Protein AF-A0A527DAQ8-F1 (afdb_monomer_lite)

Structure (mmCIF, N/CA/C/O backbone):
data_AF-A0A527DAQ8-F1
#
_entry.id   AF-A0A527DAQ8-F1
#
loop_
_atom_site.group_PDB
_atom_site.id
_atom_site.type_symbol
_atom_site.label_atom_id
_atom_site.label_alt_id
_atom_site.label_comp_id
_atom_site.label_asym_id
_atom_site.label_entity_id
_atom_site.label_seq_id
_atom_site.pdbx_PDB_ins_code
_atom_site.Cartn_x
_atom_site.Cartn_y
_atom_site.Cartn_z
_atom_site.occupancy
_atom_site.B_iso_or_equiv
_atom_site.auth_seq_id
_atom_site.auth_comp_id
_atom_site.auth_asym_id
_atom_site.auth_atom_id
_atom_site.pdbx_PDB_model_num
ATOM 1 N N . MET A 1 1 ? -0.057 -67.726 43.909 1.00 39.16 1 MET A N 1
ATOM 2 C CA . MET A 1 1 ? 0.987 -66.907 43.258 1.00 39.16 1 MET A CA 1
ATOM 3 C C . MET A 1 1 ? 0.301 -65.873 42.381 1.00 39.16 1 MET A C 1
ATOM 5 O O . MET A 1 1 ? -0.473 -66.240 41.511 1.00 39.16 1 MET A O 1
ATOM 9 N N . PHE A 1 2 ? 0.496 -64.602 42.725 1.00 47.06 2 PHE A N 1
ATOM 10 C CA . PHE A 1 2 ? -0.051 -63.405 42.081 1.00 47.06 2 PHE A CA 1
ATOM 11 C C . PHE A 1 2 ? 0.829 -62.979 40.907 1.00 47.06 2 PHE A C 1
ATOM 13 O O . PHE A 1 2 ? 2.039 -62.938 41.111 1.00 47.06 2 PHE A O 1
ATOM 20 N N . THR A 1 3 ? 0.259 -62.585 39.758 1.00 48.28 3 THR A N 1
ATOM 21 C CA . THR A 1 3 ? 0.770 -61.517 38.850 1.00 48.28 3 THR A CA 1
ATOM 22 C C . THR A 1 3 ? -0.192 -61.296 37.659 1.00 48.28 3 THR A C 1
ATOM 24 O O . THR A 1 3 ? -1.054 -62.141 37.427 1.00 48.28 3 THR A O 1
ATOM 27 N N . PRO A 1 4 ? -0.192 -60.122 36.991 1.00 49.72 4 PRO A N 1
ATOM 28 C CA . PRO A 1 4 ? -1.373 -59.263 36.950 1.00 49.72 4 PRO A CA 1
ATOM 29 C C . PRO A 1 4 ? -1.952 -59.053 35.539 1.00 49.72 4 PRO A C 1
ATOM 31 O O . PRO A 1 4 ? -1.272 -59.173 34.523 1.00 49.72 4 PRO A O 1
ATOM 34 N N . ARG A 1 5 ? -3.236 -58.675 35.486 1.00 54.19 5 ARG A N 1
ATOM 35 C CA . ARG A 1 5 ? -3.898 -58.160 34.280 1.00 54.19 5 ARG A CA 1
ATOM 36 C C . ARG A 1 5 ? -3.325 -56.781 33.932 1.00 54.19 5 ARG A C 1
ATOM 38 O O . ARG A 1 5 ? -3.537 -55.830 34.679 1.00 54.19 5 ARG A O 1
ATOM 45 N N . PHE A 1 6 ? -2.642 -56.670 32.795 1.00 50.34 6 PHE A N 1
ATOM 46 C CA . PHE A 1 6 ? -2.259 -55.387 32.208 1.00 50.34 6 PHE A CA 1
ATOM 47 C C . PHE A 1 6 ? -3.506 -54.686 31.655 1.00 50.34 6 PHE A C 1
ATOM 49 O O . PHE A 1 6 ? -4.054 -55.084 30.630 1.00 50.34 6 PHE A O 1
ATOM 56 N N . ALA A 1 7 ? -3.974 -53.658 32.360 1.00 51.97 7 ALA A N 1
ATOM 57 C CA . ALA A 1 7 ? -4.971 -52.724 31.857 1.00 51.97 7 ALA A CA 1
ATOM 58 C C . ALA A 1 7 ? -4.249 -51.614 31.076 1.00 51.97 7 ALA A C 1
ATOM 60 O O . ALA A 1 7 ? -3.628 -50.733 31.668 1.00 51.97 7 ALA A O 1
ATOM 61 N N . SER A 1 8 ? -4.299 -51.671 29.746 1.00 52.94 8 SER A N 1
ATOM 62 C CA . SER A 1 8 ? -3.810 -50.595 28.881 1.00 52.94 8 SER A CA 1
ATOM 63 C C . SER A 1 8 ? -4.834 -49.459 28.836 1.00 52.94 8 SER A C 1
ATOM 65 O O . SER A 1 8 ? -5.855 -49.555 28.160 1.00 52.94 8 SER A O 1
ATOM 67 N N . LEU A 1 9 ? -4.558 -48.374 29.560 1.00 51.88 9 LEU A N 1
ATOM 68 C CA . LEU A 1 9 ? -5.246 -47.091 29.413 1.00 51.88 9 LEU A CA 1
ATOM 69 C C . LEU A 1 9 ? -4.669 -46.358 28.195 1.00 51.88 9 LEU A C 1
ATOM 71 O O . LEU A 1 9 ? -3.565 -45.822 28.249 1.00 51.88 9 LEU A O 1
ATOM 75 N N . VAL A 1 10 ? -5.416 -46.338 27.091 1.00 55.12 10 VAL A N 1
ATOM 76 C CA . VAL A 1 10 ? -5.118 -45.480 25.937 1.00 55.12 10 VAL A CA 1
ATOM 77 C C . VAL A 1 10 ? -5.700 -44.097 26.227 1.00 55.12 10 VAL A C 1
ATOM 79 O O . VAL A 1 10 ? -6.903 -43.879 26.102 1.00 55.12 10 VAL A O 1
ATOM 82 N N . VAL A 1 11 ? -4.851 -43.159 26.645 1.00 57.59 11 VAL A N 1
ATOM 83 C CA . VAL A 1 11 ? -5.200 -41.733 26.697 1.00 57.59 11 VAL A CA 1
ATOM 84 C C . VAL A 1 11 ? -5.122 -41.190 25.272 1.00 57.59 11 VAL A C 1
ATOM 86 O O . VAL A 1 11 ? -4.038 -40.992 24.730 1.00 57.59 11 VAL A O 1
ATOM 89 N N . ALA A 1 12 ? -6.280 -40.981 24.648 1.00 59.69 12 ALA A N 1
ATOM 90 C CA . ALA A 1 12 ? -6.391 -40.297 23.366 1.00 59.69 12 ALA A CA 1
ATOM 91 C C . ALA A 1 12 ? -6.294 -38.778 23.586 1.00 59.69 12 ALA A C 1
ATOM 93 O O . ALA A 1 12 ? -7.289 -38.099 23.835 1.00 59.69 12 ALA A O 1
ATOM 94 N N . SER A 1 13 ? -5.083 -38.232 23.517 1.00 59.19 13 SER A N 1
ATOM 95 C CA . SER A 1 13 ? -4.843 -36.790 23.482 1.00 59.19 13 SER A CA 1
ATOM 96 C C . SER A 1 13 ? -5.151 -36.250 22.080 1.00 59.19 13 SER A C 1
ATOM 98 O O . SER A 1 13 ? -4.326 -36.312 21.172 1.00 59.19 13 SER A O 1
ATOM 100 N N . SER A 1 14 ? -6.362 -35.718 21.891 1.00 58.81 14 SER A N 1
ATOM 101 C CA . SER A 1 14 ? -6.711 -34.943 20.692 1.00 58.81 14 SER A CA 1
ATOM 102 C C . SER A 1 14 ? -6.015 -33.585 20.744 1.00 58.81 14 SER A C 1
ATOM 104 O O . SER A 1 14 ? -6.428 -32.689 21.478 1.00 58.81 14 SER A O 1
ATOM 106 N N . ILE A 1 15 ? -4.938 -33.435 19.977 1.00 64.19 15 ILE A N 1
ATOM 107 C CA . ILE A 1 15 ? -4.267 -32.151 19.780 1.00 64.19 15 ILE A CA 1
ATOM 108 C C . ILE A 1 15 ? -5.051 -31.404 18.697 1.00 64.19 15 ILE A C 1
ATOM 110 O O . ILE A 1 15 ? -4.836 -31.613 17.506 1.00 64.19 15 ILE A O 1
ATOM 114 N N . CYS A 1 16 ? -5.993 -30.552 19.103 1.00 50.91 16 CYS A N 1
ATOM 115 C CA . CYS A 1 16 ? -6.619 -29.586 18.201 1.00 50.91 16 CYS A CA 1
ATOM 116 C C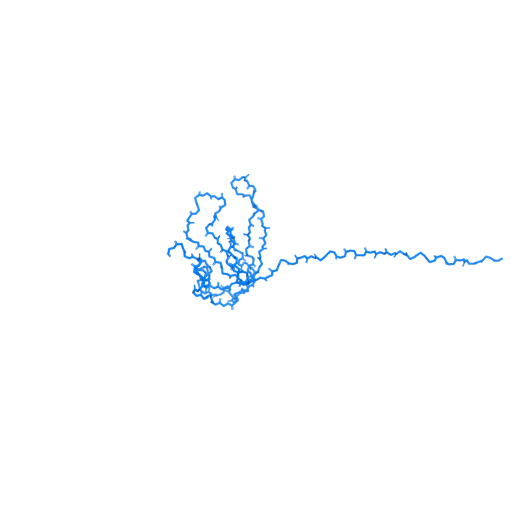 . CYS A 1 16 ? -5.584 -28.522 17.816 1.00 50.91 16 CYS A C 1
ATOM 118 O O . CYS A 1 16 ? -5.446 -27.499 18.486 1.00 50.91 16 CYS A O 1
ATOM 120 N N . THR A 1 17 ? -4.841 -28.753 16.736 1.00 58.19 17 THR A N 1
ATOM 121 C CA . THR A 1 17 ? -4.058 -27.706 16.080 1.00 58.19 17 THR A CA 1
ATOM 122 C C . THR A 1 17 ? -5.018 -26.805 15.304 1.00 58.19 17 THR A C 1
ATOM 124 O O . THR A 1 17 ? -5.430 -27.107 14.187 1.00 58.19 17 THR A O 1
ATOM 127 N N . LEU A 1 18 ? -5.423 -25.689 15.911 1.00 57.19 18 LEU A N 1
ATOM 128 C CA . LEU A 1 18 ? -6.109 -24.624 15.178 1.00 57.19 18 LEU A CA 1
ATOM 129 C C . LEU A 1 18 ? -5.147 -24.091 14.101 1.00 57.19 18 LEU A C 1
ATOM 131 O O . LEU A 1 18 ? -4.019 -23.723 14.447 1.00 57.19 18 LEU A O 1
ATOM 135 N N . PRO A 1 19 ? -5.538 -24.037 12.814 1.00 51.19 19 PRO A N 1
ATOM 136 C CA . PRO A 1 19 ? -4.711 -23.402 11.805 1.00 51.19 19 PRO A CA 1
ATOM 137 C C . PRO A 1 19 ? -4.632 -21.912 12.141 1.00 51.19 19 PRO A C 1
ATOM 139 O O . PRO A 1 19 ? -5.632 -21.196 12.113 1.00 51.19 19 PRO A O 1
ATOM 142 N N . ALA A 1 20 ? -3.437 -21.443 12.497 1.00 55.94 20 ALA A N 1
ATOM 143 C CA . ALA A 1 20 ? -3.158 -20.020 12.546 1.00 55.94 20 ALA A CA 1
ATOM 144 C C . ALA A 1 20 ? -3.328 -19.491 11.118 1.00 55.94 20 ALA A C 1
ATOM 146 O O . ALA A 1 20 ? -2.517 -19.794 10.242 1.00 55.94 20 ALA A O 1
ATOM 147 N N . PHE A 1 21 ? -4.413 -18.758 10.864 1.00 52.75 21 PHE A N 1
ATOM 148 C CA . PHE A 1 21 ? -4.602 -18.044 9.609 1.00 52.75 21 PHE A CA 1
ATOM 149 C C . PHE A 1 21 ? -3.479 -17.012 9.497 1.00 52.75 21 PHE A C 1
ATOM 151 O O . PHE A 1 21 ? -3.564 -15.916 10.048 1.00 52.75 21 PHE A O 1
ATOM 158 N N . ALA A 1 22 ? -2.387 -17.385 8.830 1.00 59.25 22 ALA A N 1
ATOM 159 C CA . ALA A 1 22 ? -1.386 -16.430 8.402 1.00 59.25 22 ALA A CA 1
ATOM 160 C C . ALA A 1 22 ? -2.112 -15.380 7.554 1.00 59.25 22 ALA A C 1
ATOM 162 O O . ALA A 1 22 ? -2.849 -15.740 6.632 1.00 59.25 22 ALA A O 1
ATOM 163 N N . ALA A 1 23 ? -1.954 -14.098 7.893 1.00 67.31 23 ALA A N 1
ATOM 164 C CA . ALA A 1 23 ? -2.518 -13.019 7.096 1.00 67.31 23 ALA A CA 1
ATOM 165 C C . ALA A 1 23 ? -2.037 -13.202 5.651 1.00 67.31 23 ALA A C 1
ATOM 167 O O . ALA A 1 23 ? -0.831 -13.191 5.396 1.00 67.31 23 ALA A O 1
ATOM 168 N N . ALA A 1 24 ? -2.974 -13.457 4.735 1.00 84.38 24 ALA A N 1
ATOM 169 C CA . ALA A 1 24 ? -2.633 -13.805 3.367 1.00 84.38 24 ALA A CA 1
ATOM 170 C C . ALA A 1 24 ? -1.851 -12.650 2.737 1.00 84.38 24 ALA A C 1
ATOM 172 O O . ALA A 1 24 ? -2.302 -11.499 2.739 1.00 84.38 24 ALA A O 1
ATOM 173 N N . GLU A 1 25 ? -0.658 -12.951 2.227 1.00 92.25 25 GLU A N 1
ATOM 174 C CA . GLU A 1 25 ? 0.075 -11.963 1.455 1.00 92.25 25 GLU A CA 1
ATOM 175 C C . GLU A 1 25 ? -0.627 -11.722 0.117 1.00 92.25 25 GLU A C 1
ATOM 177 O O . GLU A 1 25 ? -1.049 -12.664 -0.554 1.00 92.25 25 GLU A O 1
ATOM 182 N N . SER A 1 26 ? -0.680 -10.463 -0.303 1.00 95.44 26 SER A N 1
ATOM 183 C CA . SER A 1 26 ? -1.066 -10.078 -1.661 1.00 95.44 26 SER A CA 1
ATOM 184 C C . SER A 1 26 ? -0.118 -9.001 -2.193 1.00 95.44 26 SER A C 1
ATOM 186 O O . SER A 1 26 ? 0.842 -8.598 -1.528 1.00 95.44 26 SER A O 1
ATOM 188 N N . SER A 1 27 ? -0.358 -8.571 -3.427 1.00 96.62 27 SER A N 1
ATOM 189 C CA . SER A 1 27 ? 0.321 -7.441 -4.052 1.00 96.62 27 SER A CA 1
ATOM 190 C C . SER A 1 27 ? -0.595 -6.229 -4.049 1.00 96.62 27 SER A C 1
ATOM 192 O O . SER A 1 27 ? -1.744 -6.320 -4.472 1.00 96.62 27 SER A O 1
ATOM 194 N N . TYR A 1 28 ? -0.066 -5.095 -3.611 1.00 96.56 28 TYR A N 1
ATOM 195 C CA . TYR A 1 28 ? -0.821 -3.876 -3.401 1.00 96.56 28 TYR A CA 1
ATOM 196 C C . TYR A 1 28 ? -0.185 -2.698 -4.128 1.00 96.56 28 TYR A C 1
ATOM 198 O O . TYR A 1 28 ? 1.040 -2.594 -4.224 1.00 96.56 28 TYR A O 1
ATOM 206 N N . VAL A 1 29 ? -1.028 -1.778 -4.585 1.00 95.75 29 VAL A N 1
ATOM 207 C CA . VAL A 1 29 ? -0.621 -0.407 -4.895 1.00 95.75 29 VAL A CA 1
ATOM 208 C C . VAL A 1 29 ? -1.129 0.470 -3.767 1.00 95.75 29 VAL A C 1
ATOM 210 O O . VAL A 1 29 ? -2.333 0.565 -3.552 1.00 95.75 29 VAL A O 1
ATOM 213 N N . TYR A 1 30 ? -0.199 1.053 -3.019 1.00 93.62 30 TYR A N 1
ATOM 214 C CA . TYR A 1 30 ? -0.500 1.994 -1.950 1.00 93.62 30 TYR A CA 1
ATOM 215 C C . TYR A 1 30 ? -0.540 3.412 -2.519 1.00 93.62 30 TYR A C 1
ATOM 217 O O . TYR A 1 30 ? 0.263 3.746 -3.385 1.00 93.62 30 TYR A O 1
ATOM 225 N N . CYS A 1 31 ? -1.458 4.238 -2.034 1.00 90.12 31 CYS A N 1
ATOM 226 C CA . CYS A 1 31 ? -1.554 5.637 -2.423 1.00 90.12 31 CYS A CA 1
ATOM 227 C C . CYS A 1 31 ? -1.831 6.511 -1.206 1.00 90.12 31 CYS A C 1
ATOM 229 O O . CYS A 1 31 ? -2.635 6.152 -0.342 1.00 90.12 31 CYS A O 1
ATOM 231 N N . ASP A 1 32 ? -1.248 7.699 -1.214 1.00 87.25 32 ASP A N 1
ATOM 232 C CA . ASP A 1 32 ? -1.659 8.840 -0.407 1.00 87.25 32 ASP A CA 1
ATOM 233 C C . ASP A 1 32 ? -2.216 9.897 -1.363 1.00 87.25 32 ASP A C 1
ATOM 235 O O . ASP A 1 32 ? -1.572 10.283 -2.339 1.00 87.25 32 ASP A O 1
ATOM 239 N N . ASN A 1 33 ? -3.453 10.328 -1.124 1.00 73.44 33 ASN A N 1
ATOM 240 C CA . ASN A 1 33 ? -4.127 11.300 -1.980 1.00 73.44 33 ASN A CA 1
ATOM 241 C C . ASN A 1 33 ? -3.669 12.757 -1.739 1.00 73.44 33 ASN A C 1
ATOM 243 O O . ASN A 1 33 ? -4.258 13.680 -2.310 1.00 73.44 33 ASN A O 1
ATOM 247 N N . GLY A 1 34 ? -2.668 12.983 -0.880 1.00 70.38 34 GLY A N 1
ATOM 248 C CA . GLY A 1 34 ? -2.056 14.278 -0.583 1.00 70.38 34 GLY A CA 1
ATOM 249 C C . GLY A 1 34 ? -2.923 15.210 0.267 1.00 70.38 34 GLY A C 1
ATOM 250 O O . GLY A 1 34 ? -2.549 16.362 0.511 1.00 70.38 34 GLY A O 1
ATOM 251 N N . VAL A 1 35 ? -4.094 14.755 0.725 1.00 72.38 35 VAL A N 1
ATOM 252 C CA . VAL A 1 35 ? -5.002 15.580 1.527 1.00 72.38 35 VAL A CA 1
ATOM 253 C C . VAL A 1 35 ? -4.475 15.653 2.951 1.00 72.38 35 VAL A C 1
ATOM 255 O O . VAL A 1 35 ? -4.434 14.650 3.671 1.00 72.38 35 VAL A O 1
ATOM 258 N N . ARG A 1 36 ? -4.108 16.866 3.384 1.00 73.94 36 ARG A N 1
ATOM 259 C CA . ARG A 1 36 ? -3.667 17.095 4.762 1.00 73.94 36 ARG A CA 1
ATOM 260 C C . ARG A 1 36 ? -4.785 16.718 5.726 1.00 73.94 36 ARG A C 1
ATOM 262 O O . ARG A 1 36 ? -5.924 17.168 5.607 1.00 73.94 36 ARG A O 1
ATOM 269 N N . CYS A 1 37 ? -4.437 15.895 6.701 1.00 76.00 37 CYS A N 1
ATOM 270 C CA . CYS A 1 37 ? -5.369 15.433 7.708 1.00 76.00 37 CYS A CA 1
ATOM 271 C C . CYS A 1 37 ? -5.777 16.576 8.641 1.00 76.00 37 CYS A C 1
ATOM 273 O O . CYS A 1 37 ? -4.950 17.092 9.389 1.00 76.00 37 CYS A O 1
ATOM 275 N N . PHE A 1 38 ? -7.054 16.962 8.606 1.00 74.50 38 PHE A N 1
ATOM 276 C CA . PHE A 1 38 ? -7.598 17.952 9.539 1.00 74.50 38 PHE A CA 1
ATOM 277 C C . PHE A 1 38 ? -8.031 17.316 10.867 1.00 74.50 38 PHE A C 1
ATOM 279 O O . PHE A 1 38 ? -7.883 17.909 11.932 1.00 74.50 38 PHE A O 1
ATOM 286 N N . LYS A 1 39 ? -8.556 16.086 10.812 1.00 77.50 39 LYS A N 1
ATOM 287 C CA . LYS A 1 39 ? -9.003 15.323 11.979 1.00 77.50 39 LYS A CA 1
ATOM 288 C C . LYS A 1 39 ? -8.723 13.844 11.761 1.00 77.50 39 LYS A C 1
ATOM 290 O O . LYS A 1 39 ? -9.089 13.294 10.727 1.00 77.50 39 LYS A O 1
ATOM 295 N N . ALA A 1 40 ? -8.086 13.215 12.739 1.00 73.50 40 ALA A N 1
ATOM 296 C CA . ALA A 1 40 ? -7.774 11.797 12.685 1.00 73.50 40 ALA A CA 1
ATOM 297 C C . ALA A 1 40 ? -8.993 10.913 13.051 1.00 73.50 40 ALA A C 1
ATOM 299 O O . ALA A 1 40 ? -9.867 11.382 13.793 1.00 73.50 40 ALA A O 1
ATOM 300 N N . PRO A 1 41 ? -9.053 9.648 12.584 1.00 73.00 41 PRO A N 1
ATOM 301 C CA . PRO A 1 41 ? -8.080 8.972 11.714 1.00 73.00 41 PRO A CA 1
ATOM 302 C C . PRO A 1 41 ? -8.103 9.522 10.280 1.00 73.00 41 PRO A C 1
ATOM 304 O O . PRO A 1 41 ? -9.163 9.833 9.748 1.00 73.00 41 PRO A O 1
ATOM 307 N N . CYS A 1 42 ? -6.926 9.675 9.672 1.00 71.62 42 CYS A N 1
ATOM 308 C CA . CYS A 1 42 ? -6.757 10.322 8.371 1.00 71.62 42 CYS A CA 1
ATOM 309 C C . CYS A 1 42 ? -7.143 9.351 7.240 1.00 71.62 42 CYS A C 1
ATOM 311 O O . CYS A 1 42 ? -6.426 8.375 7.022 1.00 71.62 42 CYS A O 1
ATOM 313 N N . PRO A 1 43 ? -8.242 9.576 6.498 1.00 66.44 43 PRO A N 1
ATOM 314 C CA . PRO A 1 43 ? -8.704 8.638 5.473 1.00 66.44 43 PRO A CA 1
ATOM 315 C C . PRO A 1 43 ? -7.969 8.797 4.131 1.00 66.44 43 PRO A C 1
ATOM 317 O O . PRO A 1 43 ? -8.353 8.165 3.152 1.00 66.44 43 PRO A O 1
ATOM 320 N N . SER A 1 44 ? -6.955 9.664 4.081 1.00 78.50 44 SER A N 1
ATOM 321 C CA . SER A 1 44 ? -6.223 10.085 2.882 1.00 78.50 44 SER A CA 1
ATOM 322 C C . SER A 1 44 ? -5.506 8.943 2.153 1.00 78.50 44 SER A C 1
ATOM 324 O O . SER A 1 44 ? -5.251 9.023 0.953 1.00 78.50 44 SER A O 1
ATOM 326 N N . ASN A 1 45 ? -5.236 7.8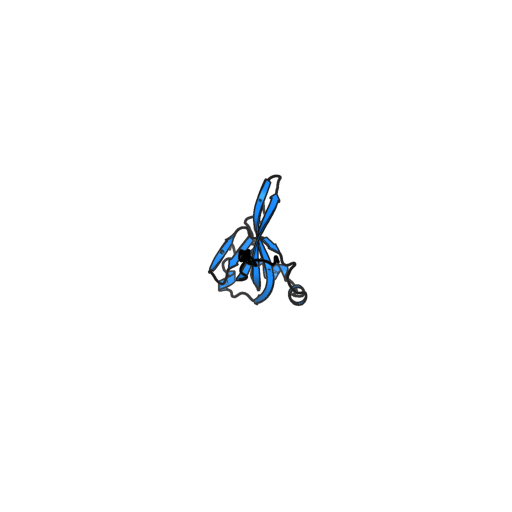49 2.865 1.00 88.69 45 ASN A N 1
ATOM 327 C CA . ASN A 1 45 ? -4.421 6.759 2.355 1.00 88.69 45 ASN A CA 1
ATOM 328 C C . ASN A 1 45 ? -5.278 5.553 1.982 1.00 88.69 45 ASN A C 1
ATOM 330 O O . ASN A 1 45 ? -6.276 5.243 2.640 1.00 88.69 45 ASN A O 1
ATOM 334 N N . SER A 1 46 ? -4.879 4.846 0.931 1.00 91.56 46 SER A N 1
ATOM 335 C CA . SER A 1 46 ? -5.558 3.633 0.486 1.00 91.56 46 SER A CA 1
ATOM 336 C C . SER A 1 46 ? -4.589 2.614 -0.102 1.00 91.56 46 SER A C 1
ATOM 338 O O . SER A 1 46 ? -3.474 2.961 -0.482 1.00 91.56 46 SER A O 1
ATOM 340 N N . ALA A 1 47 ? -5.019 1.357 -0.174 1.00 94.31 47 ALA A N 1
ATOM 341 C CA . ALA A 1 47 ? -4.320 0.317 -0.914 1.00 94.31 47 ALA A CA 1
ATOM 342 C C . ALA A 1 47 ? -5.285 -0.440 -1.824 1.00 94.31 47 ALA A C 1
ATOM 344 O O . ALA A 1 47 ? -6.292 -0.972 -1.356 1.00 94.31 47 ALA A O 1
ATOM 345 N N . LEU A 1 48 ? -4.953 -0.517 -3.109 1.00 95.44 48 LEU A N 1
ATOM 346 C CA . LEU A 1 48 ? -5.581 -1.430 -4.056 1.00 95.44 48 LEU A CA 1
ATOM 347 C C . LEU A 1 48 ? -4.919 -2.798 -3.949 1.00 95.44 48 LEU A C 1
ATOM 349 O O . LEU A 1 48 ? -3.730 -2.924 -4.232 1.00 95.44 48 LEU A O 1
ATOM 353 N N . ASP A 1 49 ? -5.695 -3.816 -3.606 1.00 96.19 49 ASP A N 1
ATOM 354 C CA . ASP A 1 49 ? -5.292 -5.212 -3.733 1.00 96.19 49 ASP A CA 1
ATOM 355 C C . ASP A 1 49 ? -5.396 -5.649 -5.200 1.00 96.19 49 ASP A C 1
ATOM 357 O O . ASP A 1 49 ? -6.480 -5.664 -5.782 1.00 96.19 49 ASP A O 1
ATOM 361 N N . LEU A 1 50 ? -4.269 -6.016 -5.808 1.00 95.81 50 LEU A N 1
ATOM 362 C CA . LEU A 1 50 ? -4.214 -6.417 -7.214 1.00 95.81 50 LEU A CA 1
ATOM 363 C C . LEU A 1 50 ? -4.809 -7.806 -7.471 1.00 95.81 50 LEU A C 1
ATOM 365 O O . LEU A 1 50 ? -5.134 -8.110 -8.617 1.00 95.81 50 LEU A O 1
ATOM 369 N N . ALA A 1 51 ? -4.945 -8.647 -6.442 1.00 95.12 51 ALA A N 1
ATOM 370 C CA . ALA A 1 51 ? -5.555 -9.965 -6.588 1.00 95.12 51 ALA A CA 1
ATOM 371 C C . ALA A 1 51 ? -7.084 -9.874 -6.667 1.00 95.12 51 ALA A C 1
ATOM 373 O O . ALA A 1 51 ? -7.707 -10.596 -7.443 1.00 95.12 51 ALA A O 1
ATOM 374 N N . THR A 1 52 ? -7.686 -8.981 -5.877 1.00 94.50 52 THR A N 1
ATOM 375 C CA . THR A 1 52 ? -9.149 -8.859 -5.763 1.00 94.50 52 THR A CA 1
ATOM 376 C C . THR A 1 52 ? -9.725 -7.627 -6.461 1.00 94.50 52 THR A C 1
ATOM 378 O O . THR A 1 52 ? -10.927 -7.569 -6.701 1.00 94.50 52 THR A O 1
ATOM 381 N N . GLY A 1 53 ? -8.896 -6.631 -6.784 1.00 94.19 53 GLY A N 1
ATOM 382 C CA . GLY A 1 53 ? -9.340 -5.329 -7.286 1.00 94.19 53 GLY A CA 1
ATOM 383 C C . GLY A 1 53 ? -9.954 -4.424 -6.210 1.00 94.19 53 GLY A C 1
ATOM 384 O O . GLY A 1 53 ? -10.501 -3.369 -6.534 1.00 94.19 53 GLY A O 1
ATOM 385 N N . THR A 1 54 ? -9.886 -4.815 -4.935 1.00 93.94 54 THR A N 1
ATOM 386 C CA . THR A 1 54 ? -10.512 -4.085 -3.825 1.00 93.94 54 THR A CA 1
ATOM 387 C C . THR A 1 54 ? -9.644 -2.914 -3.376 1.00 93.94 54 THR A C 1
ATOM 389 O O . THR A 1 54 ? -8.449 -3.082 -3.144 1.00 93.94 54 THR A O 1
ATOM 392 N N . ILE A 1 55 ? -10.249 -1.739 -3.179 1.00 92.62 55 ILE A N 1
ATOM 393 C CA . ILE A 1 55 ? -9.579 -0.576 -2.579 1.00 92.62 55 ILE A CA 1
ATOM 394 C C . ILE A 1 55 ? -9.897 -0.518 -1.084 1.00 92.62 55 ILE A C 1
ATOM 396 O O . ILE A 1 55 ? -11.040 -0.292 -0.683 1.00 92.62 55 ILE A O 1
ATOM 400 N N . ILE A 1 56 ? -8.865 -0.661 -0.261 1.00 92.38 56 ILE A N 1
ATOM 401 C CA . ILE A 1 56 ? -8.927 -0.559 1.197 1.00 92.38 56 ILE A CA 1
ATOM 402 C C . ILE A 1 56 ? -8.596 0.882 1.586 1.00 92.38 56 ILE A C 1
ATOM 404 O O . ILE A 1 56 ? -7.496 1.357 1.316 1.00 92.38 56 ILE A O 1
ATOM 408 N N . LYS A 1 57 ? -9.540 1.597 2.206 1.00 89.88 57 LYS A N 1
ATOM 409 C CA . LYS A 1 57 ? -9.371 3.004 2.619 1.00 89.88 57 LYS A CA 1
ATOM 410 C C . LYS A 1 57 ? -8.849 3.124 4.052 1.00 89.88 57 LYS A C 1
ATOM 412 O O . LYS A 1 57 ? -9.078 2.239 4.871 1.00 89.88 57 LYS A O 1
ATOM 417 N N . GLY A 1 58 ? -8.206 4.250 4.362 1.00 88.56 58 GLY A N 1
ATOM 418 C CA . GLY A 1 58 ? -7.657 4.535 5.691 1.00 88.56 58 GLY A CA 1
ATOM 419 C C . GLY A 1 58 ? -6.501 3.612 6.075 1.00 88.56 58 GLY A C 1
ATOM 420 O O . GLY A 1 58 ? -6.292 3.356 7.259 1.00 88.56 58 GLY A O 1
ATOM 421 N N . VAL A 1 59 ? -5.787 3.080 5.080 1.00 90.94 59 VAL A N 1
ATOM 422 C CA . VAL A 1 59 ? -4.683 2.142 5.291 1.00 90.94 59 VAL A CA 1
ATOM 423 C C . VAL A 1 59 ? -3.404 2.916 5.587 1.00 90.94 59 VAL A C 1
ATOM 425 O O . VAL A 1 59 ? -3.049 3.833 4.857 1.00 90.94 59 VAL A O 1
ATOM 428 N N . SER A 1 60 ? -2.693 2.555 6.650 1.00 90.62 60 SER A N 1
ATOM 429 C CA . SER A 1 60 ? -1.304 2.996 6.853 1.00 90.62 60 SER A CA 1
ATOM 430 C C . SER A 1 60 ? -0.340 1.974 6.265 1.00 90.62 60 SER A C 1
ATOM 432 O O . SER A 1 60 ? -0.692 0.803 6.159 1.00 90.62 60 SER A O 1
ATOM 434 N N . ILE A 1 61 ? 0.867 2.383 5.885 1.00 90.88 61 ILE A N 1
ATOM 435 C CA . ILE A 1 61 ? 1.901 1.463 5.399 1.00 90.88 61 ILE A CA 1
ATOM 436 C C . ILE A 1 61 ? 3.052 1.355 6.395 1.00 90.88 61 ILE A C 1
ATOM 438 O O . ILE A 1 61 ? 3.517 2.355 6.936 1.00 90.88 61 ILE A O 1
ATOM 442 N N . ASP A 1 62 ? 3.515 0.129 6.617 1.00 91.94 62 ASP A N 1
ATOM 443 C CA . ASP A 1 62 ? 4.711 -0.192 7.388 1.00 91.94 62 ASP A CA 1
ATOM 444 C C . ASP A 1 62 ? 5.784 -0.756 6.444 1.00 91.94 62 ASP A C 1
ATOM 446 O O . ASP A 1 62 ? 5.766 -1.951 6.130 1.00 91.94 62 ASP A O 1
ATOM 450 N N . PRO A 1 63 ? 6.712 0.091 5.959 1.00 90.50 63 PRO A N 1
ATOM 451 C CA . PRO A 1 63 ? 7.805 -0.330 5.088 1.00 90.50 63 PRO A CA 1
ATOM 452 C C . PRO A 1 63 ? 9.000 -0.912 5.862 1.00 90.50 63 PRO A C 1
ATOM 454 O O . PRO A 1 63 ? 10.026 -1.228 5.256 1.00 90.50 63 PRO A O 1
ATOM 457 N N . SER A 1 64 ? 8.916 -1.057 7.191 1.00 90.06 64 SER A N 1
ATOM 458 C CA . SER A 1 64 ? 10.046 -1.498 8.024 1.00 90.06 64 SER A CA 1
ATOM 459 C C . SER A 1 64 ? 10.544 -2.892 7.636 1.00 90.06 64 SER A C 1
ATOM 461 O O . SER A 1 64 ? 11.747 -3.151 7.717 1.00 90.06 64 SER A O 1
ATOM 463 N N . GLY A 1 65 ? 9.636 -3.748 7.156 1.00 88.56 65 GLY A N 1
ATOM 464 C CA . GLY A 1 65 ? 9.917 -5.103 6.681 1.00 88.56 65 GLY A CA 1
ATOM 465 C C . GLY A 1 65 ? 10.588 -5.192 5.307 1.00 88.56 65 GLY A C 1
ATOM 466 O O . GLY A 1 65 ? 11.006 -6.282 4.927 1.00 88.56 65 GLY A O 1
ATOM 467 N N . LEU A 1 66 ? 10.734 -4.083 4.571 1.00 91.69 66 LEU A N 1
ATOM 468 C CA . LEU A 1 66 ? 11.391 -4.099 3.263 1.00 91.69 66 LEU A CA 1
ATOM 469 C C . LEU A 1 66 ? 12.895 -4.423 3.390 1.00 91.69 66 LEU A C 1
ATOM 471 O O . LEU A 1 66 ? 13.567 -3.900 4.295 1.00 91.69 66 LEU A O 1
ATOM 475 N N . PRO A 1 67 ? 13.458 -5.237 2.478 1.00 91.00 67 PRO A N 1
ATOM 476 C CA . PRO A 1 67 ? 14.888 -5.519 2.446 1.00 91.00 67 PRO A CA 1
ATOM 477 C C . PRO A 1 67 ? 15.693 -4.259 2.105 1.00 91.00 67 PRO A C 1
ATOM 479 O O . PRO A 1 67 ? 15.195 -3.320 1.485 1.00 91.00 67 PRO A O 1
ATOM 482 N N . GLN A 1 68 ? 16.975 -4.239 2.482 1.00 87.88 68 GLN A N 1
ATOM 483 C CA . GLN A 1 68 ? 17.825 -3.058 2.297 1.00 87.88 68 GLN A CA 1
ATOM 484 C C . GLN A 1 68 ? 17.953 -2.631 0.825 1.00 87.88 68 GLN A C 1
ATOM 486 O O . GLN A 1 68 ? 18.000 -1.438 0.546 1.00 87.88 68 GLN A O 1
ATOM 491 N N . ALA A 1 69 ? 17.961 -3.587 -0.110 1.00 85.12 69 ALA A N 1
ATOM 492 C CA . ALA A 1 69 ? 17.991 -3.305 -1.546 1.00 85.12 69 ALA A CA 1
ATOM 493 C C . ALA A 1 69 ? 16.758 -2.509 -2.013 1.00 85.12 69 ALA A C 1
ATOM 495 O O . ALA A 1 69 ? 16.894 -1.578 -2.799 1.00 85.12 69 ALA A O 1
ATOM 496 N N . ASP A 1 70 ? 15.579 -2.820 -1.469 1.00 83.62 70 ASP A N 1
ATOM 497 C CA . ASP A 1 70 ? 14.331 -2.111 -1.770 1.00 83.62 70 ASP A CA 1
ATOM 498 C C . ASP A 1 70 ? 14.297 -0.728 -1.100 1.00 83.62 70 ASP A C 1
ATOM 500 O O . ASP A 1 70 ? 13.798 0.239 -1.671 1.00 83.62 70 ASP A O 1
ATOM 504 N N . LYS A 1 71 ? 14.880 -0.610 0.100 1.00 81.06 71 LYS A N 1
ATOM 505 C CA . LYS A 1 71 ? 15.035 0.667 0.821 1.00 81.06 71 LYS A CA 1
ATOM 506 C C . LYS A 1 71 ? 16.028 1.622 0.158 1.00 81.06 71 LYS A C 1
ATOM 508 O O . LYS A 1 71 ? 15.946 2.824 0.385 1.00 81.06 71 LYS A O 1
ATOM 513 N N . ALA A 1 72 ? 16.960 1.098 -0.637 1.00 80.69 72 ALA A N 1
ATOM 514 C CA . ALA A 1 72 ? 17.978 1.883 -1.329 1.00 80.69 72 ALA A CA 1
ATOM 515 C C . ALA A 1 72 ? 17.454 2.605 -2.585 1.00 80.69 72 ALA A C 1
ATOM 517 O O . ALA A 1 72 ? 18.205 3.356 -3.206 1.00 80.69 72 ALA A O 1
ATOM 518 N N . ILE A 1 73 ? 16.187 2.404 -2.965 1.00 78.06 73 ILE A N 1
ATOM 519 C CA . ILE A 1 73 ? 15.559 3.135 -4.068 1.00 78.06 73 ILE A CA 1
ATOM 520 C C . ILE A 1 73 ? 15.474 4.622 -3.701 1.00 78.06 73 ILE A C 1
ATOM 522 O O . ILE A 1 73 ? 14.799 5.005 -2.742 1.00 78.06 73 ILE A O 1
ATOM 526 N N . THR A 1 74 ? 16.152 5.470 -4.479 1.00 71.31 74 THR A N 1
ATOM 527 C CA . THR A 1 74 ? 16.015 6.929 -4.394 1.00 71.31 74 THR A CA 1
ATOM 528 C C . THR A 1 74 ? 14.547 7.309 -4.575 1.00 71.31 74 THR A C 1
ATOM 530 O O . THR A 1 74 ? 13.881 6.797 -5.471 1.00 71.31 74 THR A O 1
ATOM 533 N N . ASP A 1 75 ? 14.034 8.170 -3.697 1.00 80.94 75 ASP A N 1
ATOM 534 C CA . ASP A 1 75 ? 12.631 8.596 -3.682 1.00 80.94 75 ASP A CA 1
ATOM 535 C C . ASP A 1 75 ? 11.611 7.475 -3.411 1.00 80.94 75 ASP A C 1
ATOM 537 O O . ASP A 1 75 ? 10.451 7.588 -3.806 1.00 80.94 75 ASP A O 1
ATOM 541 N N . LEU A 1 76 ? 11.993 6.412 -2.682 1.00 83.12 76 LEU A N 1
ATOM 542 C CA . LEU A 1 76 ? 11.075 5.329 -2.295 1.00 83.12 76 LEU A CA 1
ATOM 543 C C . LEU A 1 76 ? 9.754 5.851 -1.714 1.00 83.12 76 LEU A C 1
ATOM 545 O O . LEU A 1 76 ? 8.693 5.353 -2.076 1.00 83.12 76 LEU A O 1
ATOM 549 N N . SER A 1 77 ? 9.810 6.858 -0.839 1.00 83.62 77 SER A N 1
ATOM 550 C CA . SER A 1 77 ? 8.609 7.485 -0.282 1.00 83.62 77 SER A CA 1
ATOM 551 C C . SER A 1 77 ? 7.714 8.046 -1.387 1.00 83.62 77 SER A C 1
ATOM 553 O O . SER A 1 77 ? 6.547 7.681 -1.446 1.00 83.62 77 SER A O 1
ATOM 555 N N . ASP A 1 78 ? 8.236 8.870 -2.297 1.00 85.44 78 ASP A N 1
ATOM 556 C CA . ASP A 1 78 ? 7.442 9.419 -3.407 1.00 85.44 78 ASP A CA 1
ATOM 557 C C . ASP A 1 78 ? 6.885 8.306 -4.305 1.00 85.44 78 ASP A C 1
ATOM 559 O O . ASP A 1 78 ? 5.699 8.295 -4.633 1.00 85.44 78 ASP A O 1
ATOM 563 N N . ALA A 1 79 ? 7.715 7.317 -4.644 1.00 85.19 79 ALA A N 1
ATOM 564 C CA . ALA A 1 79 ? 7.303 6.179 -5.450 1.00 85.19 79 ALA A CA 1
ATOM 565 C C . ALA A 1 79 ? 6.170 5.377 -4.791 1.00 85.19 79 ALA A C 1
ATOM 567 O O . ALA A 1 79 ? 5.238 4.948 -5.474 1.00 85.19 79 ALA A O 1
ATOM 568 N N . LEU A 1 80 ? 6.234 5.199 -3.473 1.00 85.75 80 LEU A N 1
ATOM 569 C CA . LEU A 1 80 ? 5.239 4.484 -2.690 1.00 85.75 80 LEU A CA 1
ATOM 570 C C . LEU A 1 80 ? 3.952 5.295 -2.530 1.00 85.75 80 LEU A C 1
ATOM 572 O O . LEU A 1 80 ? 2.879 4.783 -2.820 1.00 85.75 80 LEU A O 1
ATOM 576 N N . TYR A 1 81 ? 4.046 6.556 -2.107 1.00 85.12 81 TYR A N 1
ATOM 577 C CA . TYR A 1 81 ? 2.892 7.417 -1.837 1.00 85.12 81 TYR A CA 1
ATOM 578 C C . TYR A 1 81 ? 2.140 7.812 -3.116 1.00 85.12 81 TYR A C 1
ATOM 580 O O . TYR A 1 81 ? 0.918 7.931 -3.089 1.00 85.12 81 TYR A O 1
ATOM 588 N N . ALA A 1 82 ? 2.827 7.928 -4.256 1.00 86.06 82 ALA A N 1
ATOM 589 C CA . ALA A 1 82 ? 2.200 8.170 -5.557 1.00 86.06 82 ALA A CA 1
ATOM 590 C C . ALA A 1 82 ? 1.733 6.883 -6.273 1.00 86.06 82 ALA A C 1
ATOM 592 O O . ALA A 1 82 ? 1.348 6.938 -7.445 1.00 86.06 82 ALA A O 1
ATOM 593 N N . GLY A 1 83 ? 1.823 5.718 -5.617 1.00 91.00 83 GLY A N 1
ATOM 594 C CA . GLY A 1 83 ? 1.455 4.416 -6.180 1.00 91.00 83 GLY A CA 1
ATOM 595 C C . GLY A 1 83 ? 2.210 4.045 -7.452 1.00 91.00 83 GLY A C 1
ATOM 596 O O . GLY A 1 83 ? 1.671 3.373 -8.329 1.00 91.00 83 GLY A O 1
ATOM 597 N N . LYS A 1 84 ? 3.460 4.494 -7.588 1.00 92.31 84 LYS A N 1
ATOM 598 C CA . LYS A 1 84 ? 4.330 4.173 -8.730 1.00 92.31 84 LYS A CA 1
ATOM 599 C C . LYS A 1 84 ? 4.925 2.768 -8.626 1.00 92.31 84 LYS A C 1
ATOM 601 O O . LYS A 1 84 ? 5.440 2.260 -9.618 1.00 92.31 84 LYS A O 1
ATOM 606 N N . ILE A 1 85 ? 4.852 2.126 -7.462 1.00 94.12 85 ILE A N 1
ATOM 607 C CA . ILE A 1 85 ? 5.368 0.774 -7.226 1.00 94.12 85 ILE A CA 1
ATOM 608 C C . ILE A 1 85 ? 4.293 -0.158 -6.673 1.00 94.12 85 ILE A C 1
ATOM 610 O O . ILE A 1 85 ? 3.366 0.258 -5.983 1.00 94.12 85 ILE A O 1
ATOM 614 N N . VAL A 1 86 ? 4.457 -1.441 -6.975 1.00 95.75 86 VAL A N 1
ATOM 615 C CA . VAL A 1 86 ? 3.692 -2.537 -6.389 1.00 95.75 86 VAL A CA 1
ATOM 616 C C . VAL A 1 86 ? 4.493 -3.115 -5.235 1.00 95.75 86 VAL A C 1
ATOM 618 O O . VAL A 1 86 ? 5.631 -3.556 -5.421 1.00 95.75 86 VAL A O 1
ATOM 621 N N . VAL A 1 87 ? 3.877 -3.161 -4.061 1.00 95.69 87 VAL A N 1
ATOM 622 C CA . VAL A 1 87 ? 4.450 -3.767 -2.859 1.00 95.69 87 VAL A CA 1
ATOM 623 C C . VAL A 1 87 ? 3.743 -5.073 -2.546 1.00 95.69 87 VAL A C 1
ATOM 625 O O . VAL A 1 87 ? 2.526 -5.180 -2.658 1.00 95.69 87 VAL A O 1
ATOM 628 N N . ARG A 1 88 ? 4.501 -6.084 -2.142 1.00 96.38 88 ARG A N 1
ATOM 629 C CA . ARG A 1 88 ? 3.941 -7.300 -1.561 1.00 96.38 88 ARG A CA 1
ATOM 630 C C . ARG A 1 88 ? 3.918 -7.152 -0.050 1.00 96.38 88 ARG A C 1
ATOM 632 O O . ARG A 1 88 ? 4.822 -6.548 0.529 1.00 96.38 88 ARG A O 1
ATOM 639 N N . GLY A 1 89 ? 2.879 -7.685 0.570 1.00 95.50 89 GLY A N 1
ATOM 640 C CA . GLY A 1 89 ? 2.707 -7.604 2.009 1.00 95.50 89 GLY A CA 1
ATOM 641 C C . GLY A 1 89 ? 1.390 -8.205 2.460 1.00 95.50 89 GLY A C 1
ATOM 642 O O . GLY A 1 89 ? 0.704 -8.865 1.683 1.00 95.50 89 GLY A O 1
ATOM 643 N N . SER A 1 90 ? 1.024 -7.946 3.708 1.00 95.62 90 SER A N 1
ATOM 644 C CA . SER A 1 90 ? -0.249 -8.375 4.294 1.00 95.62 90 SER A CA 1
ATOM 645 C C . SER A 1 90 ? -0.948 -7.210 4.992 1.00 95.62 90 SER A C 1
ATOM 647 O O . SER A 1 90 ? -0.301 -6.257 5.432 1.00 95.62 90 SER A O 1
ATOM 649 N N . ILE A 1 91 ? -2.278 -7.279 5.088 1.00 94.81 91 ILE A N 1
ATOM 650 C CA . ILE A 1 91 ? -3.067 -6.314 5.858 1.00 94.81 91 ILE A CA 1
ATOM 651 C C . ILE A 1 91 ? -3.172 -6.811 7.299 1.00 94.81 91 ILE A C 1
ATOM 653 O O . ILE A 1 91 ? -3.836 -7.805 7.586 1.00 94.81 91 ILE A O 1
ATOM 657 N N . ALA A 1 92 ? -2.527 -6.091 8.208 1.00 94.06 92 ALA A N 1
ATOM 658 C CA . ALA A 1 92 ? -2.681 -6.248 9.645 1.00 94.06 92 ALA A CA 1
ATOM 659 C C . ALA A 1 92 ? -3.666 -5.203 10.181 1.00 94.06 92 ALA A C 1
ATOM 661 O O . ALA A 1 92 ? -3.757 -4.103 9.650 1.00 94.06 92 ALA A O 1
ATOM 662 N N . HIS A 1 93 ? -4.372 -5.506 11.265 1.00 92.75 93 HIS A N 1
ATOM 663 C CA . HIS A 1 93 ? -5.183 -4.516 11.973 1.00 92.75 93 HIS A CA 1
ATOM 664 C C . HIS A 1 93 ? -4.475 -4.151 13.273 1.00 92.75 93 HIS A C 1
ATOM 666 O O . HIS A 1 93 ? -4.189 -5.028 14.087 1.00 92.75 93 HIS A O 1
ATOM 672 N N . ARG A 1 94 ? -4.151 -2.868 13.451 1.00 91.50 94 ARG A N 1
ATOM 673 C CA . ARG A 1 94 ? -3.443 -2.375 14.638 1.00 91.50 94 ARG A CA 1
ATOM 674 C C . ARG A 1 94 ? -4.330 -1.398 15.396 1.00 91.50 94 ARG A C 1
ATOM 676 O O . ARG A 1 94 ? -4.874 -0.463 14.806 1.00 91.50 94 ARG A O 1
ATOM 683 N N . THR A 1 95 ? -4.454 -1.617 16.700 1.00 92.69 95 THR A N 1
ATOM 684 C CA . THR A 1 95 ? -5.143 -0.691 17.602 1.00 92.69 95 THR A CA 1
ATOM 685 C C . THR A 1 95 ? -4.194 0.429 18.001 1.00 92.69 95 THR A C 1
ATOM 687 O O . THR A 1 95 ? -3.058 0.179 18.397 1.00 92.69 95 THR A O 1
ATOM 690 N N . GLN A 1 96 ? -4.654 1.669 17.867 1.00 88.19 96 GLN A N 1
ATOM 691 C CA . GLN A 1 96 ? -3.914 2.868 18.237 1.00 88.19 96 GLN A CA 1
ATOM 692 C C . GLN A 1 96 ? -4.825 3.861 18.943 1.00 88.19 96 GLN A C 1
ATOM 694 O O . GLN A 1 96 ? -5.976 4.051 18.548 1.00 88.19 96 GLN A O 1
ATOM 699 N N . THR A 1 97 ? -4.277 4.555 19.935 1.00 89.94 97 THR A N 1
ATOM 700 C CA . THR A 1 97 ? -4.967 5.656 20.604 1.00 89.94 97 THR A CA 1
ATOM 701 C C . THR 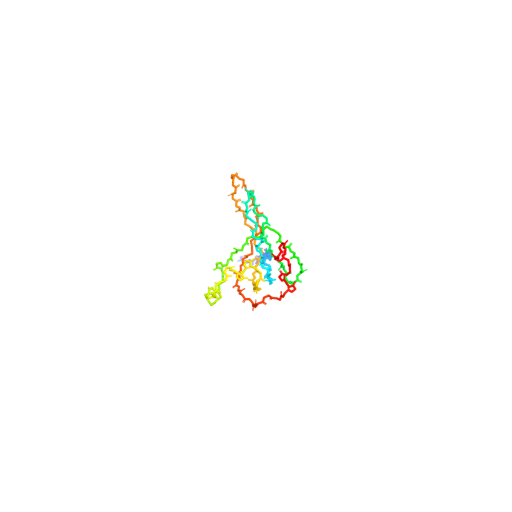A 1 97 ? -4.675 6.957 19.874 1.00 89.94 97 THR A C 1
ATOM 703 O O . THR A 1 97 ? -3.5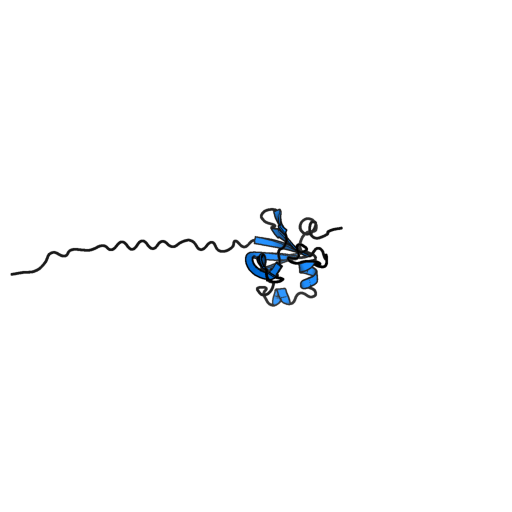43 7.435 19.864 1.00 89.94 97 THR A O 1
ATOM 706 N N . ILE A 1 98 ? -5.701 7.552 19.273 1.00 85.25 98 ILE A N 1
ATOM 707 C CA . ILE A 1 98 ? -5.615 8.831 18.574 1.00 85.25 98 ILE A CA 1
ATOM 708 C C . ILE A 1 98 ? -6.578 9.801 19.253 1.00 85.25 98 ILE A C 1
ATOM 710 O O . ILE A 1 98 ? -7.742 9.470 19.462 1.00 85.25 98 ILE A O 1
ATOM 714 N N . THR A 1 99 ? -6.088 10.979 19.653 1.00 87.38 99 THR A N 1
ATOM 715 C CA . THR A 1 99 ? -6.884 12.003 20.367 1.00 87.38 99 THR A CA 1
ATOM 716 C C . THR A 1 99 ? -7.675 11.459 21.573 1.00 87.38 99 THR A C 1
ATOM 718 O O . THR A 1 99 ? -8.795 11.888 21.842 1.00 87.38 99 THR A O 1
ATOM 721 N N . GLY A 1 100 ? -7.089 10.505 22.309 1.00 89.19 100 GLY A N 1
ATOM 722 C CA . GLY A 1 100 ? -7.690 9.894 23.503 1.00 89.19 100 GLY A CA 1
ATOM 723 C C . GLY A 1 100 ? -8.737 8.809 23.226 1.00 89.19 100 GLY A C 1
ATOM 724 O O . GLY A 1 100 ? -9.366 8.332 24.165 1.00 89.19 100 GLY A O 1
ATOM 725 N N . LYS A 1 101 ? -8.933 8.409 21.964 1.00 90.25 101 LYS A N 1
ATOM 726 C CA . LYS A 1 101 ? -9.838 7.321 21.566 1.00 90.25 101 LYS A CA 1
ATOM 727 C C . LYS A 1 101 ? -9.066 6.195 20.898 1.00 90.25 101 LYS A C 1
ATOM 729 O O . LYS A 1 101 ? -8.143 6.455 20.131 1.00 90.25 101 LYS A O 1
ATOM 734 N N . GLU A 1 102 ? -9.465 4.959 21.156 1.00 92.62 102 GLU A N 1
ATOM 735 C CA . GLU A 1 102 ? -8.899 3.793 20.480 1.00 92.62 102 GLU A CA 1
ATOM 736 C C . GLU A 1 102 ? -9.523 3.606 19.094 1.00 92.62 102 GLU A C 1
ATOM 738 O O . GLU A 1 102 ? -10.740 3.679 18.923 1.00 92.62 102 GLU A O 1
ATOM 743 N N . TYR A 1 103 ? -8.675 3.348 18.101 1.00 88.62 103 TYR A N 1
ATOM 744 C CA . TYR A 1 103 ? -9.065 3.007 16.739 1.00 88.62 103 TYR A CA 1
ATOM 745 C C . TYR A 1 103 ? -8.295 1.774 16.285 1.00 88.62 103 TYR A C 1
ATOM 747 O O . TYR A 1 103 ? -7.066 1.748 16.347 1.00 88.62 103 TYR A O 1
ATOM 755 N N . THR A 1 104 ? -9.004 0.779 15.763 1.00 91.44 104 THR A N 1
ATOM 756 C CA . THR A 1 104 ? -8.393 -0.342 15.044 1.00 91.44 104 THR A CA 1
ATOM 757 C C . THR A 1 104 ? -8.346 0.007 13.564 1.00 91.44 104 THR A C 1
ATOM 759 O O . THR A 1 104 ? -9.380 0.081 12.903 1.00 91.44 104 THR A O 1
ATOM 762 N N . LEU A 1 105 ? -7.144 0.263 13.052 1.00 90.62 105 LEU A N 1
ATOM 763 C CA . LEU A 1 105 ? -6.926 0.706 11.676 1.00 90.62 105 LEU A CA 1
ATOM 764 C C . LEU A 1 105 ? -6.180 -0.368 10.877 1.00 90.62 105 LEU A C 1
ATOM 766 O O . LEU A 1 105 ? -5.358 -1.091 11.452 1.00 90.62 105 LEU A O 1
ATOM 770 N N . PRO A 1 106 ? -6.434 -0.476 9.565 1.00 93.12 106 PRO A N 1
ATOM 771 C CA . PRO A 1 106 ? -5.704 -1.392 8.706 1.00 93.12 106 PRO A CA 1
ATOM 772 C C . PRO A 1 106 ? -4.304 -0.847 8.380 1.00 93.12 106 PRO A C 1
ATOM 774 O O . PRO A 1 106 ? -4.100 0.345 8.141 1.00 93.12 106 PRO A O 1
ATOM 777 N N . TRP A 1 107 ? -3.326 -1.742 8.385 1.00 93.44 107 TRP A N 1
ATOM 778 C CA . TRP A 1 107 ? -1.909 -1.490 8.159 1.00 93.44 107 TRP A CA 1
ATOM 779 C C . TRP A 1 107 ? -1.387 -2.466 7.112 1.00 93.44 107 TRP A C 1
ATOM 781 O O . TRP A 1 107 ? -1.401 -3.675 7.324 1.00 93.44 107 TRP A O 1
ATOM 791 N N . LEU A 1 108 ? -0.891 -1.944 5.997 1.00 94.69 108 LEU A N 1
ATOM 792 C CA . LEU A 1 108 ? -0.175 -2.714 4.996 1.00 94.69 108 LEU A CA 1
ATOM 793 C C . LEU A 1 108 ? 1.267 -2.929 5.462 1.00 94.69 108 LEU A C 1
ATOM 795 O O . LEU A 1 108 ? 2.085 -2.013 5.423 1.00 94.69 108 LEU A O 1
ATOM 799 N N . VAL A 1 109 ? 1.573 -4.142 5.912 1.00 95.25 109 VAL A N 1
ATOM 800 C CA . VAL A 1 109 ? 2.925 -4.549 6.308 1.00 95.25 109 VAL A CA 1
ATOM 801 C C . VAL A 1 109 ? 3.6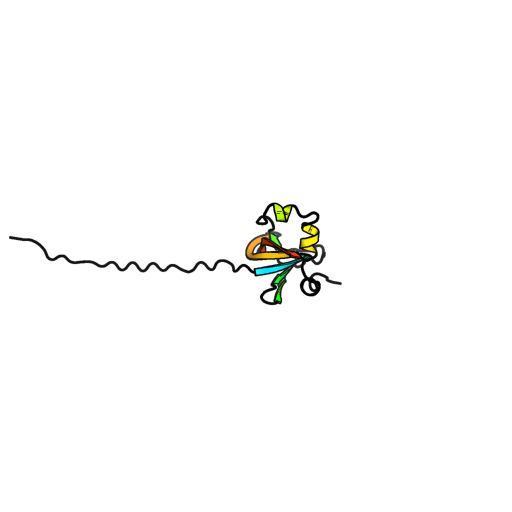68 -5.007 5.060 1.00 95.25 109 VAL A C 1
ATOM 803 O O . VAL A 1 109 ? 3.421 -6.107 4.564 1.00 95.25 109 VAL A O 1
ATOM 806 N N . ALA A 1 110 ? 4.536 -4.147 4.527 1.00 94.75 110 ALA A N 1
ATOM 807 C CA . ALA A 1 110 ? 5.244 -4.402 3.278 1.00 94.75 110 ALA A CA 1
ATOM 808 C C . ALA A 1 110 ? 6.482 -5.281 3.512 1.00 94.75 110 ALA A C 1
ATOM 810 O O . ALA A 1 110 ? 7.315 -4.996 4.374 1.00 94.75 110 ALA A O 1
ATOM 811 N N . THR A 1 111 ? 6.606 -6.343 2.716 1.00 94.69 111 THR A N 1
ATOM 812 C CA . THR A 1 111 ? 7.681 -7.342 2.813 1.00 94.69 111 THR A CA 1
ATOM 813 C C . THR A 1 111 ? 8.676 -7.248 1.662 1.00 94.69 111 THR A C 1
ATOM 815 O O . THR A 1 111 ? 9.846 -7.575 1.841 1.00 94.69 111 THR A O 1
ATOM 818 N N . ARG A 1 112 ? 8.248 -6.777 0.485 1.00 93.75 112 ARG A N 1
ATOM 819 C CA . ARG A 1 112 ? 9.133 -6.508 -0.663 1.00 93.75 112 ARG A CA 1
ATOM 820 C C . ARG A 1 112 ? 8.484 -5.599 -1.696 1.00 93.75 112 ARG A C 1
ATOM 822 O O . ARG A 1 112 ? 7.258 -5.554 -1.813 1.00 93.75 112 ARG A O 1
ATOM 829 N N . ILE A 1 113 ? 9.305 -4.969 -2.521 1.00 94.25 113 ILE A N 1
ATOM 830 C CA . ILE A 1 113 ? 8.878 -4.318 -3.758 1.00 94.25 113 ILE A CA 1
ATOM 831 C C . ILE A 1 113 ? 8.876 -5.370 -4.870 1.00 94.25 113 ILE A C 1
ATOM 833 O O . ILE A 1 113 ? 9.783 -6.193 -4.990 1.00 94.25 113 ILE A O 1
ATOM 837 N N . VAL A 1 114 ? 7.802 -5.400 -5.658 1.00 94.56 114 VAL A N 1
ATOM 838 C CA . VAL A 1 114 ? 7.617 -6.403 -6.716 1.00 94.56 114 VAL A CA 1
ATOM 839 C C . VAL A 1 114 ? 8.053 -5.848 -8.065 1.00 94.56 114 VAL A C 1
ATOM 841 O O . VAL A 1 114 ? 8.778 -6.514 -8.798 1.00 94.56 114 VAL A O 1
ATOM 844 N N . ARG A 1 115 ? 7.561 -4.655 -8.411 1.00 94.56 115 ARG A N 1
ATOM 845 C CA . ARG A 1 115 ? 7.781 -3.983 -9.700 1.00 94.56 115 ARG A CA 1
ATOM 846 C C . ARG A 1 115 ? 7.213 -2.567 -9.675 1.00 94.56 115 ARG A C 1
ATOM 848 O O . ARG A 1 115 ? 6.479 -2.206 -8.759 1.00 94.56 115 ARG A O 1
ATOM 855 N N . THR A 1 116 ? 7.449 -1.809 -10.737 1.00 93.44 116 THR A N 1
ATOM 856 C CA . THR A 1 116 ? 6.686 -0.594 -11.048 1.00 93.44 116 THR A CA 1
ATOM 857 C C . THR A 1 116 ? 5.206 -0.929 -11.296 1.00 93.44 116 THR A C 1
ATOM 859 O O . THR A 1 116 ? 4.869 -1.956 -11.902 1.00 93.44 116 THR A O 1
ATOM 862 N N . ALA A 1 117 ? 4.315 -0.071 -10.805 1.00 93.69 117 ALA A N 1
ATOM 863 C CA . ALA A 1 117 ? 2.880 -0.159 -11.043 1.00 93.69 117 ALA A CA 1
ATOM 864 C C . ALA A 1 117 ? 2.534 0.282 -12.469 1.00 93.69 117 ALA A C 1
ATOM 866 O O . ALA A 1 117 ? 3.179 1.158 -13.046 1.00 93.69 117 ALA A O 1
ATOM 867 N N . LYS A 1 118 ? 1.493 -0.320 -13.041 1.00 94.38 118 LYS A N 1
ATOM 868 C CA . LYS A 1 118 ? 0.924 0.106 -14.324 1.00 94.38 118 LYS A CA 1
ATOM 869 C C . LYS A 1 118 ? 0.047 1.338 -14.118 1.00 94.38 118 LYS A C 1
ATOM 871 O O . LYS A 1 118 ? -0.556 1.506 -13.059 1.00 94.38 118 LYS A O 1
ATOM 876 N N . ASP A 1 119 ? -0.138 2.128 -15.172 1.00 90.12 119 ASP A N 1
ATOM 877 C CA . ASP A 1 119 ? -1.035 3.292 -15.138 1.00 90.12 119 ASP A CA 1
ATOM 878 C C . ASP A 1 119 ? -2.466 2.938 -14.719 1.00 90.12 119 ASP A C 1
ATOM 880 O O . ASP A 1 119 ? -3.085 3.657 -13.938 1.00 90.12 119 ASP A O 1
ATOM 884 N N . SER A 1 120 ? -2.970 1.785 -15.165 1.00 90.25 120 SER A N 1
ATOM 885 C CA . SER A 1 120 ? -4.289 1.284 -14.770 1.00 90.25 120 SER A CA 1
ATOM 886 C C . SER A 1 120 ? -4.388 0.955 -13.278 1.00 90.25 120 SER A C 1
ATOM 888 O O . SER A 1 120 ? -5.455 1.113 -12.694 1.00 90.25 120 SER A O 1
ATOM 890 N N . GLU A 1 121 ? -3.294 0.502 -12.660 1.00 92.94 121 GLU A N 1
ATOM 891 C CA . GLU A 1 121 ? -3.252 0.095 -11.250 1.00 92.94 121 GLU A CA 1
ATOM 892 C C . GLU A 1 121 ? -3.193 1.323 -10.333 1.00 92.94 121 GLU A C 1
ATOM 894 O O . GLU A 1 121 ? -3.854 1.351 -9.300 1.00 92.94 121 GLU A O 1
ATOM 899 N N . ARG A 1 122 ? -2.486 2.383 -10.743 1.00 89.38 122 ARG A N 1
ATOM 900 C CA . ARG A 1 122 ? -2.368 3.636 -9.976 1.00 89.38 122 ARG A CA 1
ATOM 901 C C . ARG A 1 122 ? -3.466 4.664 -10.251 1.00 89.38 122 ARG A C 1
ATOM 903 O O . ARG A 1 122 ? -3.458 5.735 -9.652 1.00 89.38 122 ARG A O 1
ATOM 910 N N . LYS A 1 123 ? -4.434 4.359 -11.123 1.00 87.69 123 LYS A N 1
ATOM 911 C CA . LYS A 1 123 ? -5.526 5.283 -11.492 1.00 87.69 123 LYS A CA 1
ATOM 912 C C . LYS A 1 123 ? -6.330 5.781 -10.283 1.00 87.69 123 LYS A C 1
ATOM 914 O O . LYS A 1 123 ? -6.859 6.882 -10.315 1.00 87.69 123 LYS A O 1
ATOM 919 N N . HIS A 1 124 ? -6.410 4.980 -9.223 1.00 83.94 124 HIS A N 1
ATOM 920 C CA . HIS A 1 124 ? -7.101 5.339 -7.985 1.00 83.94 124 HIS A CA 1
ATOM 921 C C . HIS A 1 124 ? -6.289 6.256 -7.053 1.00 83.94 124 HIS A C 1
ATOM 923 O O . HIS A 1 124 ? -6.857 6.797 -6.108 1.00 83.94 124 HIS A O 1
ATOM 929 N N . CYS A 1 125 ? -4.984 6.429 -7.297 1.00 82.38 125 CYS A N 1
ATOM 930 C CA . CYS A 1 125 ? -4.116 7.253 -6.458 1.00 82.38 125 CYS A CA 1
ATOM 931 C C . CYS A 1 125 ? -4.319 8.755 -6.678 1.00 82.38 125 CYS A C 1
ATOM 933 O O . CYS A 1 125 ? -4.042 9.545 -5.778 1.00 82.38 125 CYS A O 1
ATOM 935 N N . SER A 1 126 ? -4.779 9.173 -7.861 1.00 68.06 126 SER A N 1
ATOM 936 C CA . SER A 1 126 ? -5.032 10.587 -8.131 1.00 68.06 126 SER A CA 1
ATOM 937 C C . SER A 1 126 ? -6.442 10.950 -7.661 1.00 68.06 126 SER A C 1
ATOM 939 O O . SER A 1 126 ? -7.425 10.292 -7.999 1.00 68.06 126 SER A O 1
ATOM 941 N N . SER A 1 127 ? -6.553 11.997 -6.837 1.00 55.25 127 SER A N 1
ATOM 942 C CA . SER A 1 127 ? -7.854 12.623 -6.567 1.00 55.25 127 SER A CA 1
ATOM 943 C C . SER A 1 127 ? -8.257 13.621 -7.657 1.00 55.25 127 SER A C 1
ATOM 945 O O . SER A 1 127 ? -9.376 14.133 -7.607 1.00 55.25 127 SER A O 1
ATOM 947 N N . ARG A 1 128 ? -7.372 13.897 -8.629 1.00 43.03 128 ARG A N 1
ATOM 948 C CA . ARG A 1 128 ? -7.567 14.798 -9.773 1.00 43.03 128 ARG A CA 1
ATOM 949 C C . ARG A 1 128 ? -6.662 14.424 -10.937 1.00 43.03 128 ARG A C 1
ATOM 951 O O . ARG A 1 128 ? -5.581 13.851 -10.665 1.00 43.03 128 ARG A O 1
#

Secondary structure (DSSP, 8-state):
-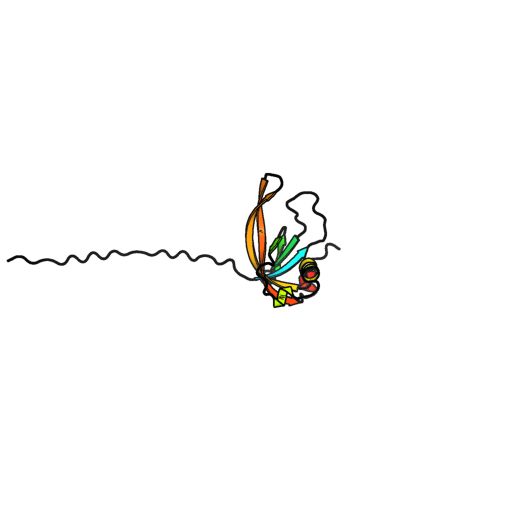------------------------EEEEEEE-----SSSS-TTEEEEETTT-PEEES-EEEGGGS-HHHHTSTTHHHHHHTT-EEEEEEEEEEEEEETTEEEEEEEEEEEEEEEEPPHHHHTTT---

Sequence (128 aa):
MFTPRFASLVVASSICTLPAFAAAESSYVYCDNGVRCFKAPCPSNSALDLATGTIIKGVSIDPSGLPQADKAITDLSDALYAGKIVVRGSIAHRTQTITGKEYTLPWLVATRIVRTAKDSERKHCSSR

Radius of gyration: 23.49 Å; chains: 1; bounding box: 28×85×58 Å

Foldseek 3Di:
DDDDDDDDDDDPPDDPPDPPPDQDKFKWQKAFQPDDDPDPPRQRIWIQGPVPRDIGTSEAEDCVQEDVVLVPDVPNVVCRHLSQWIFIFGWDWDWDQDPNDIDTGIYGYTNYTDGTDDPVRSVVRYPD

pLDDT: mean 81.65, std 15.38, range [39.16, 96.62]